Protein AF-A0A527FUB9-F1 (afdb_monomer)

Radius of gyration: 11.95 Å; Cα contacts (8 Å, |Δi|>4): 107; chains: 1; bounding box: 27×27×28 Å

Sol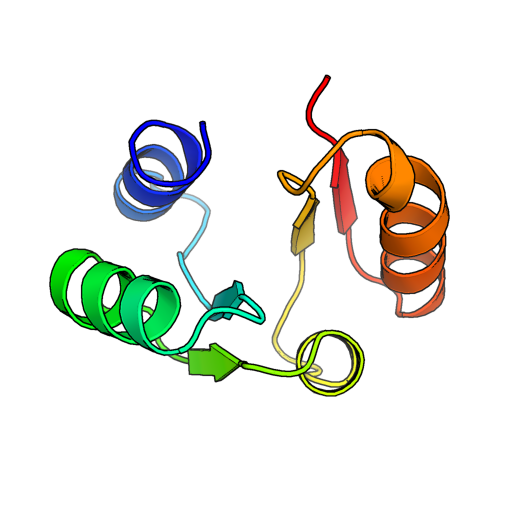vent-accessible surface area (backbone atoms only — not comparable to full-atom values): 5111 Å² total; per-residue (Å²): 108,43,90,77,46,53,55,55,48,30,66,70,39,94,86,50,73,50,50,66,50,76,37,80,50,64,72,56,40,52,56,49,41,75,71,67,62,37,82,41,76,32,68,45,69,68,67,52,54,67,38,87,86,58,60,64,47,76,47,66,72,62,75,91,48,43,66,65,51,49,54,51,37,47,76,58,70,27,47,74,48,72,64,134

Foldseek 3Di:
DCLPPVLVCQLPDPPHHQAEDEDLDVVVQVVSCVVRVHVYYYNDLVVVLLDPPAAADEAPDPPVCQVVSCVSSVVSVHHYDYDD

Sequence (84 aa):
IAQFAHLESCVKAGNADLYAICDAAPDLLARMGATYEPQKMYSDYEAMLADPELEAVIVATSDAYHVPMSIRALNAGKHVLCEK

Nearest PDB structures (foldseek):
  4mkx-assembly1_A  TM=9.423E-01  e=7.137E-06  Lacticaseibacillus casei BL23
  3ezy-assembly1_B  TM=9.627E-01  e=2.615E-05  Thermotoga maritima
  4had-assembly1_D  TM=9.378E-01  e=3.436E-05  Rhizobium etli CFN 42
  4had-assembly1_C  TM=9.388E-01  e=3.679E-05  Rhizobium etli CFN 42
  3ezy-assembly1_C  TM=8.895E-01  e=4.218E-05  Thermotoga maritima

Structure (mmCIF, N/CA/C/O backbone):
data_AF-A0A527FUB9-F1
#
_entry.id   AF-A0A527FUB9-F1
#
loop_
_atom_site.group_PDB
_atom_site.id
_atom_site.type_symbol
_atom_site.label_atom_id
_atom_site.label_alt_id
_atom_site.label_comp_id
_atom_site.label_asym_id
_atom_site.label_entity_id
_atom_site.label_seq_id
_atom_site.pdbx_PDB_ins_code
_atom_site.Cartn_x
_atom_site.Cartn_y
_atom_site.Cartn_z
_atom_site.occupancy
_atom_site.B_iso_or_equiv
_atom_site.auth_seq_id
_atom_site.auth_comp_id
_atom_site.auth_asym_id
_atom_site.auth_atom_id
_atom_site.pdbx_PDB_model_num
ATOM 1 N N . ILE A 1 1 ? 1.624 12.410 -6.819 1.00 79.38 1 ILE A N 1
ATOM 2 C CA . ILE A 1 1 ? 0.333 12.741 -6.170 1.00 79.38 1 ILE A CA 1
ATOM 3 C C . ILE A 1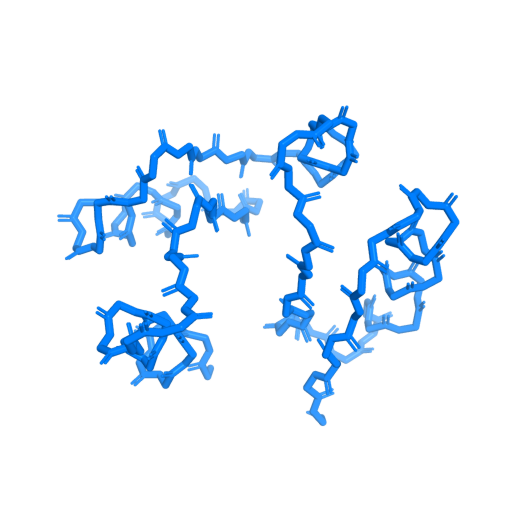 1 ? 0.281 12.249 -4.722 1.00 79.38 1 ILE A C 1
ATOM 5 O O . ILE A 1 1 ? -0.002 13.046 -3.838 1.00 79.38 1 ILE A O 1
ATOM 9 N N . ALA A 1 2 ? 0.662 10.993 -4.449 1.00 82.44 2 ALA A N 1
ATOM 10 C CA . ALA A 1 2 ? 0.636 10.409 -3.102 1.00 82.44 2 ALA A CA 1
ATOM 11 C C . ALA A 1 2 ? 1.275 11.281 -2.009 1.00 82.44 2 ALA A C 1
ATOM 13 O O . ALA A 1 2 ? 0.623 11.576 -1.013 1.00 82.44 2 ALA A O 1
ATOM 14 N N . GLN A 1 3 ? 2.502 11.753 -2.248 1.00 84.94 3 GLN A N 1
ATOM 15 C CA . GLN A 1 3 ? 3.331 12.467 -1.268 1.00 84.94 3 GLN A CA 1
ATOM 16 C C . GLN A 1 3 ? 2.733 13.765 -0.718 1.00 84.94 3 GLN A C 1
ATOM 18 O O . GLN A 1 3 ? 3.189 14.213 0.318 1.00 84.94 3 GLN A O 1
ATOM 23 N N . PHE A 1 4 ? 1.790 14.399 -1.417 1.00 83.19 4 PHE A N 1
ATOM 24 C CA . PHE A 1 4 ? 1.239 15.702 -1.018 1.00 83.19 4 PHE A CA 1
ATOM 25 C C . PHE A 1 4 ? -0.291 15.735 -0.998 1.00 83.19 4 PHE A C 1
ATOM 27 O O . PHE A 1 4 ? -0.869 16.715 -0.555 1.00 83.19 4 PHE A O 1
ATOM 34 N N . ALA A 1 5 ? -0.960 14.702 -1.517 1.00 90.31 5 ALA A N 1
ATOM 35 C CA . ALA A 1 5 ? -2.417 14.622 -1.520 1.00 90.31 5 ALA A CA 1
ATOM 36 C C . ALA A 1 5 ? -2.888 13.453 -0.655 1.00 90.31 5 ALA A C 1
ATOM 38 O O . ALA A 1 5 ? -3.513 13.673 0.379 1.00 90.31 5 ALA A O 1
ATOM 39 N N . HIS A 1 6 ? -2.568 12.212 -1.033 1.00 94.44 6 HIS A N 1
ATOM 40 C CA . HIS A 1 6 ? -3.132 11.040 -0.356 1.00 94.44 6 HIS A CA 1
ATOM 41 C C . HIS A 1 6 ? -2.575 10.828 1.049 1.00 94.44 6 HIS A C 1
ATOM 43 O O . HIS A 1 6 ? -3.367 10.627 1.960 1.00 94.44 6 HIS A O 1
ATOM 49 N N . LEU A 1 7 ? -1.254 10.924 1.250 1.00 94.38 7 LEU A N 1
ATOM 50 C CA . LEU A 1 7 ? -0.660 10.725 2.580 1.00 94.38 7 LEU A CA 1
ATOM 51 C C . LEU A 1 7 ? -1.188 11.759 3.582 1.00 94.38 7 LEU A C 1
ATOM 53 O O . LEU A 1 7 ? -1.657 11.401 4.658 1.00 94.38 7 LEU A O 1
ATOM 57 N N . GLU A 1 8 ? -1.198 13.033 3.188 1.00 94.25 8 GLU A N 1
ATOM 58 C CA . GLU A 1 8 ? -1.744 14.114 4.010 1.00 94.25 8 GLU A CA 1
ATOM 59 C C . GLU A 1 8 ? -3.245 13.942 4.277 1.00 94.25 8 GLU A C 1
ATOM 61 O O . GLU A 1 8 ? -3.700 14.184 5.394 1.00 94.25 8 GLU A O 1
ATOM 66 N N . SER A 1 9 ? -4.018 13.499 3.280 1.00 93.44 9 SER A N 1
ATOM 67 C CA . SER A 1 9 ? -5.456 13.264 3.456 1.00 93.44 9 SER A CA 1
ATOM 68 C C . SER A 1 9 ? -5.734 12.103 4.406 1.00 93.44 9 SER A C 1
ATOM 70 O O . SER A 1 9 ? -6.631 12.224 5.233 1.00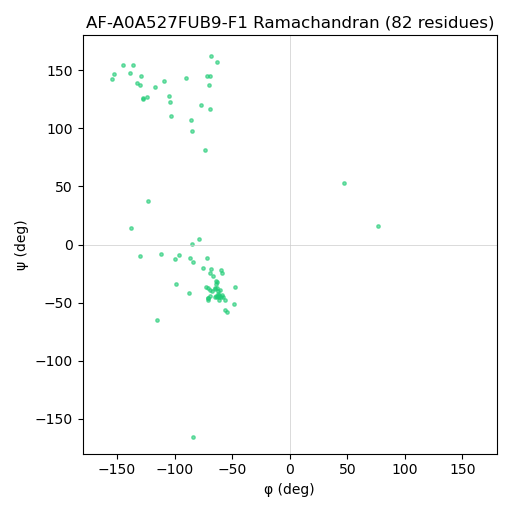 93.44 9 SER A O 1
ATOM 72 N N . CYS A 1 10 ? -4.957 11.016 4.333 1.00 94.38 10 CYS A N 1
ATOM 73 C CA . CYS A 1 10 ? -5.078 9.893 5.262 1.00 94.38 10 CYS A CA 1
ATOM 74 C C . CYS A 1 10 ? -4.753 10.320 6.694 1.00 94.38 10 CYS A C 1
ATOM 76 O O . CYS A 1 10 ? -5.520 10.018 7.595 1.00 94.38 10 CYS A O 1
ATOM 78 N N . VAL A 1 11 ? -3.676 11.085 6.907 1.00 94.06 11 VAL A N 1
ATOM 79 C CA . VAL A 1 11 ? -3.306 11.571 8.251 1.00 94.06 11 VAL A CA 1
ATOM 80 C C . VAL A 1 11 ? -4.368 12.499 8.849 1.00 94.06 11 VAL A C 1
ATOM 82 O O . VAL A 1 11 ? -4.556 12.532 10.061 1.00 94.06 11 VAL A O 1
ATOM 85 N N . LYS A 1 12 ? -5.075 13.269 8.016 1.00 94.62 12 LYS A N 1
ATOM 86 C CA . LYS A 1 12 ? -6.142 14.176 8.467 1.00 94.62 12 LYS A CA 1
ATOM 87 C C . LYS A 1 12 ? -7.513 13.508 8.586 1.00 94.62 12 LYS A C 1
ATOM 89 O O . LYS A 1 12 ? -8.439 14.142 9.096 1.00 94.62 12 LYS A O 1
ATOM 94 N N . ALA A 1 13 ? -7.680 12.293 8.073 1.00 94.19 13 ALA A N 1
ATOM 95 C CA . ALA A 1 13 ? -8.958 11.603 8.097 1.00 94.19 13 ALA A CA 1
ATOM 96 C C . ALA A 1 13 ? -9.312 11.193 9.533 1.00 94.19 13 ALA A C 1
ATOM 98 O O . ALA A 1 13 ? -8.480 10.689 10.273 1.00 94.19 13 ALA A O 1
ATOM 99 N N . GLY A 1 14 ? -10.571 11.382 9.933 1.00 95.69 14 GLY A N 1
ATOM 100 C CA . GLY A 1 14 ? -11.066 10.906 11.235 1.00 95.69 14 GLY A CA 1
ATOM 101 C C . GLY A 1 14 ? -11.534 9.447 11.220 1.00 95.69 14 GLY A C 1
ATOM 102 O O . GLY A 1 14 ? -12.055 8.959 12.217 1.00 95.69 14 GLY A O 1
ATOM 103 N N . ASN A 1 15 ? -11.441 8.785 10.067 1.00 95.25 15 ASN A N 1
ATOM 104 C CA . ASN A 1 15 ? -12.010 7.465 9.797 1.00 95.25 15 ASN A CA 1
ATOM 105 C C . ASN A 1 15 ? -11.055 6.549 9.014 1.00 95.25 15 ASN A C 1
ATOM 107 O O . ASN A 1 15 ? -11.504 5.559 8.442 1.00 95.25 15 ASN A O 1
ATOM 111 N N . ALA A 1 16 ? -9.779 6.916 8.931 1.00 94.56 16 ALA A N 1
ATOM 112 C CA . ALA A 1 16 ? -8.727 6.113 8.333 1.00 94.56 16 ALA A CA 1
ATOM 113 C C . ALA A 1 16 ? -7.400 6.482 8.992 1.00 94.56 16 ALA A C 1
ATOM 115 O O . ALA A 1 16 ? -7.181 7.648 9.310 1.00 94.56 16 ALA A O 1
ATOM 116 N N . ASP A 1 17 ? -6.516 5.503 9.125 1.00 95.00 17 ASP A N 1
ATOM 117 C CA . ASP A 1 17 ? -5.161 5.714 9.612 1.00 95.00 17 ASP A CA 1
ATOM 118 C C . ASP A 1 17 ? -4.170 5.541 8.464 1.00 95.00 17 ASP A C 1
ATOM 120 O O . ASP A 1 17 ? -4.296 4.630 7.637 1.00 95.00 17 ASP A O 1
ATOM 124 N N . LEU A 1 18 ? -3.132 6.383 8.424 1.00 96.94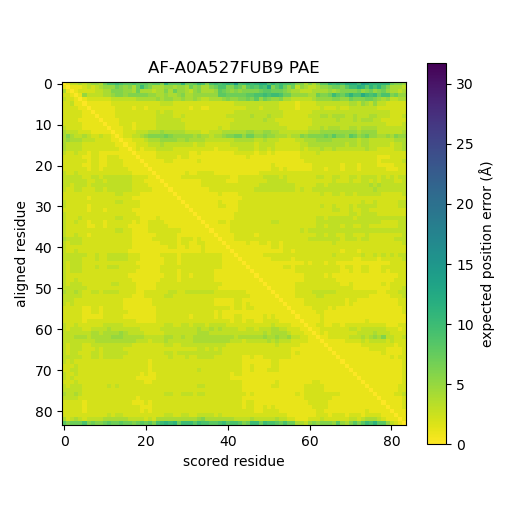 18 LEU A N 1
ATOM 125 C CA . LEU A 1 18 ? -1.979 6.111 7.572 1.00 96.94 18 LEU A CA 1
ATOM 126 C C . LEU A 1 18 ? -1.148 4.982 8.196 1.00 96.94 18 LEU A C 1
ATOM 128 O O . LEU A 1 18 ? -0.149 5.202 8.877 1.00 96.94 18 LEU A O 1
ATOM 132 N N . TYR A 1 19 ? -1.595 3.754 7.966 1.00 98.19 19 TYR A N 1
ATOM 133 C CA . TYR A 1 19 ? -0.994 2.570 8.560 1.00 98.19 19 TYR A CA 1
ATOM 134 C C . TYR A 1 19 ? 0.383 2.249 7.967 1.00 98.19 19 TYR A C 1
ATOM 136 O O . TYR A 1 19 ? 1.350 2.035 8.698 1.00 98.19 19 TYR A O 1
ATOM 144 N N . ALA A 1 20 ? 0.488 2.251 6.636 1.00 98.31 20 ALA A N 1
ATOM 145 C CA . ALA A 1 20 ? 1.701 1.861 5.932 1.00 98.31 20 ALA A CA 1
ATOM 146 C C . ALA A 1 20 ? 2.015 2.761 4.734 1.00 98.31 20 ALA A C 1
ATOM 148 O O . ALA A 1 20 ? 1.118 3.228 4.031 1.00 98.31 20 ALA A O 1
ATOM 149 N N . ILE A 1 21 ? 3.311 2.937 4.464 1.00 98.31 21 ILE A N 1
ATOM 150 C CA . ILE A 1 21 ? 3.828 3.461 3.192 1.00 98.31 21 ILE A CA 1
ATOM 151 C C . ILE A 1 21 ? 4.676 2.372 2.533 1.00 98.31 21 ILE A C 1
ATOM 153 O O . ILE A 1 21 ? 5.502 1.742 3.194 1.00 98.31 21 ILE A O 1
ATOM 157 N N . CYS A 1 22 ? 4.493 2.168 1.228 1.00 98.25 22 CYS A N 1
ATOM 158 C CA . CYS A 1 22 ? 5.295 1.239 0.439 1.00 98.25 22 CYS A CA 1
ATOM 159 C C . CYS A 1 22 ? 5.874 1.925 -0.794 1.00 98.25 22 CYS A C 1
ATOM 161 O O . CYS A 1 22 ? 5.125 2.486 -1.591 1.00 98.25 22 CYS A O 1
ATOM 163 N N . ASP A 1 23 ? 7.192 1.847 -0.967 1.00 97.56 23 ASP A N 1
ATOM 164 C CA . ASP A 1 23 ? 7.877 2.367 -2.152 1.00 97.56 23 ASP A CA 1
ATOM 165 C C . ASP A 1 23 ? 9.193 1.614 -2.394 1.00 97.56 23 ASP A C 1
ATOM 167 O O . ASP A 1 23 ? 9.911 1.274 -1.454 1.00 97.56 23 ASP A O 1
ATOM 171 N N . ALA A 1 24 ? 9.522 1.362 -3.662 1.00 96.00 24 ALA A N 1
ATOM 172 C CA . ALA A 1 24 ? 10.770 0.708 -4.049 1.00 96.00 24 ALA A CA 1
ATOM 173 C C . ALA A 1 24 ? 11.989 1.646 -3.937 1.00 96.00 24 ALA A C 1
ATOM 175 O O . ALA A 1 24 ? 13.123 1.171 -3.880 1.00 96.00 24 ALA A O 1
ATOM 176 N N . ALA A 1 25 ? 11.779 2.968 -3.923 1.00 96.88 25 ALA A N 1
ATOM 177 C CA . ALA A 1 25 ? 12.832 3.962 -3.761 1.00 96.88 25 ALA A CA 1
ATOM 178 C C . ALA A 1 25 ? 13.117 4.211 -2.263 1.00 96.88 25 ALA A C 1
ATOM 180 O O . ALA A 1 25 ? 12.332 4.895 -1.597 1.00 96.88 25 ALA A O 1
ATOM 181 N N . PRO A 1 26 ? 14.251 3.726 -1.716 1.00 96.00 26 PRO A N 1
ATOM 182 C CA . PRO A 1 26 ? 14.523 3.780 -0.278 1.00 96.00 26 PRO A CA 1
ATOM 183 C C . PRO A 1 26 ? 14.619 5.214 0.255 1.00 96.00 26 PRO A C 1
ATOM 185 O O . PRO A 1 26 ? 14.106 5.503 1.334 1.00 96.00 26 PRO A O 1
ATOM 188 N N . ASP A 1 27 ? 15.204 6.132 -0.519 1.00 97.62 27 ASP A N 1
ATOM 189 C CA . ASP A 1 27 ? 15.329 7.540 -0.125 1.00 97.62 27 ASP A CA 1
ATOM 190 C C . ASP A 1 27 ? 13.959 8.219 -0.010 1.00 97.62 27 ASP A C 1
ATOM 192 O O . ASP A 1 27 ? 13.715 9.017 0.898 1.00 97.62 27 ASP A O 1
ATOM 196 N N . LEU A 1 28 ? 13.040 7.886 -0.922 1.00 95.94 28 LEU A N 1
ATOM 197 C CA . LEU A 1 28 ? 11.686 8.420 -0.890 1.00 95.94 28 LEU A CA 1
ATOM 198 C C . LEU A 1 28 ? 10.897 7.833 0.280 1.00 95.94 28 LEU A C 1
ATOM 200 O O . LEU A 1 28 ? 10.252 8.590 1.009 1.00 95.94 28 LEU A O 1
ATOM 204 N N . LEU A 1 29 ? 10.977 6.515 0.476 1.00 97.56 29 LEU A N 1
ATOM 205 C CA . LEU A 1 29 ? 10.331 5.823 1.586 1.00 97.56 29 LEU A CA 1
ATOM 206 C C . LEU A 1 29 ? 10.779 6.410 2.929 1.00 97.56 29 LEU A C 1
ATOM 208 O O . LEU A 1 29 ? 9.935 6.787 3.738 1.00 97.56 29 LEU A O 1
ATOM 212 N N . ALA A 1 30 ? 12.088 6.590 3.127 1.00 97.62 30 ALA A N 1
ATOM 213 C CA . ALA A 1 30 ? 12.642 7.195 4.335 1.00 97.62 30 ALA A CA 1
ATOM 214 C C . ALA A 1 30 ? 12.151 8.637 4.538 1.00 97.62 30 ALA A C 1
ATOM 216 O O . ALA A 1 30 ? 11.728 9.003 5.635 1.00 97.62 30 ALA A O 1
ATOM 217 N N . ARG A 1 31 ? 12.150 9.457 3.476 1.00 97.75 31 ARG A N 1
ATOM 218 C CA . ARG A 1 31 ? 11.681 10.849 3.548 1.00 97.75 31 ARG A CA 1
ATOM 219 C C . ARG A 1 31 ? 10.201 10.938 3.923 1.00 97.75 31 ARG A C 1
ATOM 221 O O . ARG A 1 31 ? 9.833 11.776 4.743 1.00 97.75 31 ARG A O 1
ATOM 228 N N . MET A 1 32 ? 9.348 10.111 3.319 1.00 97.31 32 MET A N 1
ATOM 229 C CA . MET A 1 32 ? 7.910 10.110 3.613 1.00 97.31 32 MET A CA 1
ATOM 230 C C . MET A 1 32 ? 7.613 9.501 4.980 1.00 97.31 32 MET A C 1
ATOM 232 O O . MET A 1 32 ? 6.776 10.041 5.696 1.00 97.31 32 MET A O 1
ATOM 236 N N . GLY A 1 33 ? 8.356 8.469 5.382 1.00 97.12 33 GLY A N 1
ATOM 237 C CA . GLY A 1 33 ? 8.296 7.898 6.724 1.00 97.12 33 GLY A CA 1
ATOM 238 C C . GLY A 1 33 ? 8.609 8.917 7.815 1.00 97.12 33 GLY A C 1
ATOM 239 O O . GLY A 1 33 ? 7.859 9.031 8.774 1.00 97.12 33 GLY A O 1
ATOM 240 N N . ALA A 1 34 ? 9.656 9.724 7.632 1.00 97.44 34 ALA A N 1
ATOM 241 C CA . ALA A 1 34 ? 10.001 10.793 8.570 1.00 97.44 34 ALA A CA 1
ATOM 242 C C . ALA A 1 34 ? 8.995 11.959 8.577 1.00 97.44 34 ALA A C 1
ATOM 244 O O . ALA A 1 34 ? 8.931 12.702 9.547 1.00 97.44 34 ALA A O 1
ATOM 245 N N . THR A 1 35 ? 8.249 12.159 7.486 1.00 96.69 35 THR A N 1
ATOM 246 C CA . THR A 1 35 ? 7.304 13.283 7.359 1.00 96.69 35 THR A CA 1
ATOM 247 C C . THR A 1 35 ? 5.926 12.942 7.919 1.00 96.69 35 THR A C 1
ATOM 249 O O . THR A 1 35 ? 5.290 13.785 8.541 1.00 96.69 35 THR A O 1
ATOM 252 N N . TYR A 1 36 ? 5.450 11.727 7.647 1.00 96.44 36 TYR A N 1
ATOM 253 C CA . TYR A 1 36 ? 4.079 11.306 7.931 1.00 96.44 36 TYR A CA 1
ATOM 254 C C . TYR A 1 36 ? 3.975 10.245 9.029 1.00 96.44 36 TYR A C 1
ATOM 256 O O . TYR A 1 36 ? 2.861 9.925 9.425 1.00 96.44 36 TYR A O 1
ATOM 264 N N . GLU A 1 37 ? 5.108 9.707 9.490 1.00 96.31 37 GLU A N 1
ATOM 265 C CA . GLU A 1 37 ? 5.211 8.772 10.618 1.00 96.31 37 GLU A CA 1
ATOM 266 C C . GLU A 1 37 ? 4.185 7.619 10.561 1.00 96.31 37 GLU A C 1
ATOM 268 O O . GLU A 1 37 ? 3.444 7.399 11.5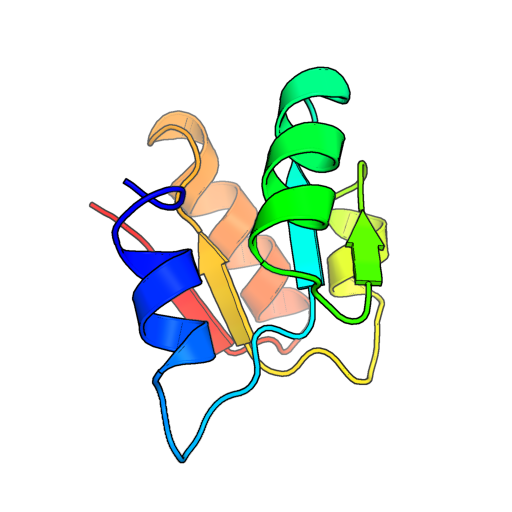21 1.00 96.31 37 GLU A O 1
ATOM 273 N N . PRO A 1 38 ? 4.105 6.866 9.439 1.00 97.38 38 PRO A N 1
ATOM 274 C CA . PRO A 1 38 ? 3.226 5.705 9.369 1.00 97.38 38 PRO A CA 1
ATOM 275 C C . PRO A 1 38 ? 3.668 4.648 10.385 1.00 97.38 38 PRO A C 1
ATOM 277 O O . PRO A 1 38 ? 4.844 4.562 10.748 1.00 97.38 38 PRO A O 1
ATOM 280 N N . GLN A 1 39 ? 2.750 3.771 10.782 1.00 97.06 39 GLN A N 1
ATOM 281 C CA . GLN A 1 39 ? 3.077 2.683 11.710 1.00 97.06 39 GLN A CA 1
ATOM 282 C C . GLN A 1 39 ? 4.084 1.693 11.109 1.00 97.06 39 GLN A C 1
ATOM 284 O O . GLN A 1 39 ? 4.917 1.137 11.827 1.00 97.06 39 GLN A O 1
ATOM 289 N N . LYS A 1 40 ? 4.014 1.467 9.790 1.00 98.25 40 LYS A N 1
ATOM 290 C CA . LYS A 1 40 ? 4.890 0.542 9.065 1.00 98.25 40 LYS A CA 1
ATOM 291 C C . LYS A 1 40 ? 5.398 1.139 7.750 1.00 98.25 40 LYS A C 1
ATOM 293 O O . LYS A 1 40 ? 4.775 1.998 7.126 1.00 98.25 40 LYS A O 1
ATOM 298 N N . MET A 1 41 ? 6.550 0.648 7.307 1.00 98.44 41 MET A N 1
ATOM 299 C CA . MET A 1 41 ? 7.145 0.982 6.014 1.00 98.44 41 MET A CA 1
ATOM 300 C C . MET A 1 41 ? 7.585 -0.293 5.307 1.00 98.44 41 MET A C 1
ATOM 302 O O . MET A 1 41 ? 8.173 -1.173 5.934 1.00 98.44 41 MET A O 1
ATOM 306 N N . TYR A 1 42 ? 7.343 -0.362 4.001 1.00 98.44 42 TYR A N 1
ATOM 307 C CA . TYR A 1 42 ? 7.680 -1.519 3.179 1.00 98.44 42 TYR A CA 1
ATOM 308 C C . TYR A 1 42 ? 8.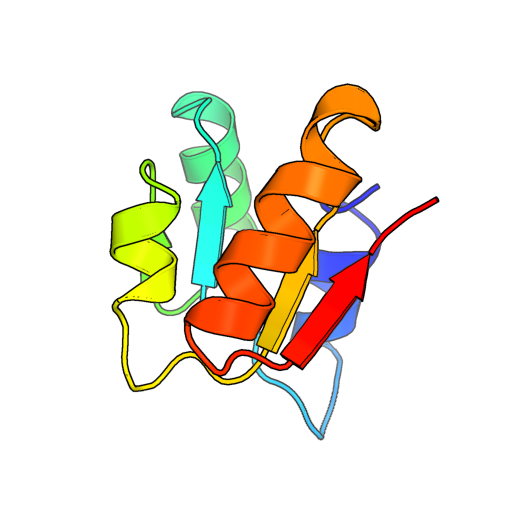448 -1.094 1.932 1.00 98.44 42 TYR A C 1
ATOM 310 O O . TYR A 1 42 ? 8.090 -0.133 1.258 1.00 98.44 42 TYR A O 1
ATOM 318 N N . SER A 1 43 ? 9.493 -1.842 1.596 1.00 97.69 43 SER A N 1
ATOM 319 C CA . SER A 1 43 ? 10.158 -1.753 0.291 1.00 97.69 43 SER A CA 1
ATOM 320 C C . SER A 1 43 ? 9.657 -2.806 -0.700 1.00 97.69 43 SER A C 1
ATOM 322 O O . SER A 1 43 ? 9.993 -2.747 -1.881 1.00 97.69 43 SER A O 1
ATOM 324 N N . ASP A 1 44 ? 8.851 -3.762 -0.227 1.00 97.56 44 ASP A N 1
ATOM 325 C CA . ASP A 1 44 ? 8.282 -4.848 -1.015 1.00 97.56 44 ASP A CA 1
ATOM 326 C C . ASP A 1 44 ? 6.755 -4.857 -0.898 1.00 97.56 44 ASP A C 1
ATOM 328 O O . ASP A 1 44 ? 6.186 -4.865 0.198 1.00 9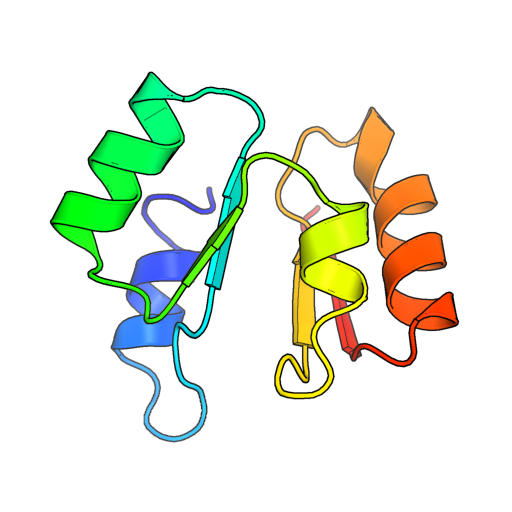7.56 44 ASP A O 1
ATOM 332 N N . TYR A 1 45 ? 6.093 -4.849 -2.052 1.00 98.19 45 TYR A N 1
ATOM 333 C CA . TYR A 1 45 ? 4.643 -4.737 -2.132 1.00 98.19 45 TYR A CA 1
ATOM 334 C C . TYR A 1 45 ? 3.928 -6.005 -1.657 1.00 98.19 45 TYR A C 1
ATOM 336 O O . TYR A 1 45 ? 2.902 -5.910 -0.990 1.00 98.19 45 TYR A O 1
ATOM 344 N N . GLU A 1 46 ? 4.470 -7.187 -1.952 1.00 97.94 46 GLU A N 1
ATOM 345 C CA . GLU A 1 46 ? 3.853 -8.455 -1.547 1.00 97.94 46 GLU A CA 1
ATOM 346 C C . GLU A 1 46 ? 3.937 -8.638 -0.028 1.00 97.94 46 GLU A C 1
ATOM 348 O O . GLU A 1 46 ? 2.965 -9.049 0.604 1.00 97.94 46 GLU A O 1
ATOM 3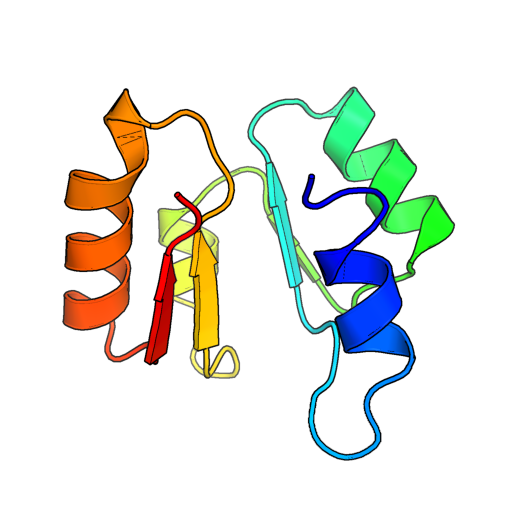53 N N . ALA A 1 47 ? 5.064 -8.254 0.578 1.00 98.38 47 ALA A N 1
ATOM 354 C CA . ALA A 1 47 ? 5.230 -8.228 2.025 1.00 98.38 47 ALA A CA 1
ATOM 355 C C . ALA A 1 47 ? 4.226 -7.283 2.703 1.00 98.38 47 ALA A C 1
ATOM 357 O O . ALA A 1 47 ? 3.682 -7.628 3.750 1.00 98.38 47 ALA A O 1
ATOM 358 N N . MET A 1 48 ? 3.943 -6.123 2.097 1.00 98.62 48 MET A N 1
ATOM 359 C CA . MET A 1 48 ? 2.898 -5.218 2.584 1.00 98.62 48 MET A CA 1
ATOM 360 C C . MET A 1 48 ? 1.504 -5.855 2.472 1.00 98.62 48 MET A C 1
ATOM 362 O O . MET A 1 48 ? 0.722 -5.793 3.416 1.00 98.62 48 MET A O 1
ATOM 366 N N . LEU A 1 49 ? 1.178 -6.482 1.336 1.00 98.62 49 LEU A N 1
ATOM 367 C CA . LEU A 1 49 ? -0.130 -7.113 1.129 1.00 98.62 49 LEU A CA 1
ATOM 368 C C . LEU A 1 49 ? -0.372 -8.322 2.043 1.00 98.62 49 LEU A C 1
ATOM 370 O O . LEU A 1 49 ? -1.523 -8.611 2.371 1.00 98.62 49 LEU A O 1
ATOM 374 N N . ALA A 1 50 ? 0.691 -9.004 2.467 1.00 98.50 50 ALA A N 1
ATOM 375 C CA . ALA A 1 50 ? 0.621 -10.112 3.413 1.00 98.50 50 ALA A CA 1
ATOM 376 C C . ALA A 1 50 ? 0.296 -9.676 4.854 1.00 98.50 50 ALA A C 1
ATOM 378 O O . ALA A 1 50 ? -0.005 -10.534 5.684 1.00 98.50 50 ALA A O 1
ATOM 379 N N . ASP A 1 51 ? 0.341 -8.376 5.167 1.00 98.50 51 ASP A N 1
ATOM 380 C CA . ASP A 1 51 ? -0.000 -7.875 6.496 1.00 98.50 51 ASP A CA 1
ATOM 381 C C . ASP A 1 51 ? -1.511 -8.021 6.761 1.00 98.50 51 ASP A C 1
ATOM 383 O O . ASP A 1 51 ? -2.315 -7.403 6.053 1.00 98.50 51 ASP A O 1
ATOM 387 N N . PRO A 1 52 ? -1.940 -8.825 7.752 1.00 97.81 52 PRO A N 1
ATOM 388 C CA . PRO A 1 52 ? -3.357 -9.018 8.042 1.00 97.81 52 PRO A CA 1
ATOM 389 C C . PRO A 1 52 ? -4.043 -7.770 8.615 1.00 97.81 52 PRO A C 1
ATOM 391 O O . PRO A 1 52 ? -5.262 -7.682 8.522 1.00 97.81 52 PRO A O 1
ATOM 394 N N . GLU A 1 53 ? -3.296 -6.818 9.180 1.00 98.12 53 GLU A N 1
ATOM 395 C CA . GLU A 1 53 ? -3.838 -5.580 9.758 1.00 98.12 53 GLU A CA 1
ATOM 396 C C . GLU A 1 53 ? -4.061 -4.484 8.702 1.00 98.12 53 GLU A C 1
ATOM 398 O O . GLU A 1 53 ? -4.768 -3.513 8.956 1.00 98.12 53 GLU A O 1
ATOM 403 N N . LEU A 1 54 ? -3.493 -4.628 7.499 1.00 98.38 54 LEU A N 1
ATOM 404 C CA . LEU A 1 54 ? -3.731 -3.701 6.394 1.00 98.38 54 LEU A CA 1
ATOM 405 C C . LEU A 1 54 ? -5.099 -3.973 5.751 1.00 98.38 54 LEU A C 1
ATOM 407 O O . LEU A 1 54 ? -5.316 -5.053 5.207 1.00 98.38 54 LEU A O 1
ATOM 411 N N . GLU A 1 55 ? -6.004 -2.996 5.739 1.00 98.44 55 GLU A N 1
ATOM 412 C CA . GLU A 1 55 ? -7.383 -3.186 5.245 1.00 98.44 55 GLU A CA 1
ATOM 413 C C . GLU A 1 55 ? -7.596 -2.691 3.802 1.00 98.44 55 GLU A C 1
ATOM 415 O O . GLU A 1 55 ? -8.365 -3.270 3.028 1.00 98.44 55 GLU A O 1
ATOM 420 N N . ALA A 1 56 ? -6.905 -1.617 3.415 1.00 98.25 56 ALA A N 1
ATOM 421 C CA . ALA A 1 56 ? -7.073 -0.950 2.129 1.00 98.25 56 ALA A CA 1
ATOM 422 C C . ALA A 1 56 ? -5.744 -0.409 1.589 1.00 98.25 56 ALA A C 1
ATOM 424 O O . ALA A 1 56 ? -4.837 -0.083 2.352 1.00 98.25 56 ALA A O 1
ATOM 425 N N . VAL A 1 57 ? -5.642 -0.270 0.266 1.00 98.25 57 VAL A N 1
ATOM 426 C CA . VAL A 1 57 ? -4.489 0.333 -0.411 1.00 98.25 57 VAL A CA 1
ATOM 427 C C . VAL A 1 57 ? -4.914 1.418 -1.393 1.00 98.25 57 VAL A C 1
ATOM 429 O O . VAL A 1 57 ? -5.926 1.300 -2.088 1.00 98.25 57 VAL A O 1
ATOM 432 N N . ILE A 1 58 ? -4.084 2.456 -1.489 1.00 98.06 58 ILE A N 1
ATOM 433 C CA . ILE A 1 58 ? -4.135 3.451 -2.559 1.00 98.06 58 ILE A CA 1
ATOM 434 C C . ILE A 1 58 ? -3.001 3.130 -3.536 1.00 98.06 58 ILE A C 1
ATOM 436 O O . ILE A 1 58 ? -1.826 3.291 -3.207 1.00 98.06 58 ILE A O 1
ATOM 440 N N . VAL A 1 59 ? -3.341 2.664 -4.736 1.00 97.69 59 VAL A N 1
ATOM 441 C CA . VAL A 1 59 ? -2.371 2.417 -5.808 1.00 97.69 59 VAL A CA 1
ATOM 442 C C . VAL A 1 59 ? -2.150 3.729 -6.553 1.00 97.69 59 VAL A C 1
ATOM 444 O O . VAL A 1 59 ? -2.955 4.108 -7.394 1.00 97.69 59 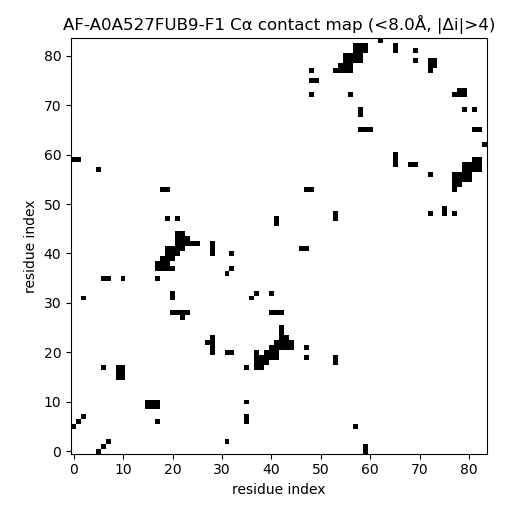VAL A O 1
ATOM 447 N N . ALA A 1 60 ? -1.071 4.426 -6.197 1.00 96.06 60 ALA A N 1
ATOM 448 C CA . ALA A 1 60 ? -0.658 5.706 -6.781 1.00 96.06 60 ALA A CA 1
ATOM 449 C C . ALA A 1 60 ? 0.772 5.644 -7.350 1.00 96.06 60 ALA A C 1
ATOM 451 O O . ALA A 1 60 ? 1.566 6.579 -7.193 1.00 96.06 60 ALA A O 1
ATOM 452 N N . THR A 1 61 ? 1.110 4.496 -7.943 1.00 93.69 61 THR A N 1
ATOM 453 C CA . THR A 1 61 ? 2.364 4.250 -8.667 1.00 93.69 61 THR A CA 1
ATOM 454 C C . THR A 1 61 ? 2.243 4.748 -10.116 1.00 93.69 61 THR A C 1
ATOM 456 O O . THR A 1 61 ? 1.379 5.558 -10.419 1.00 93.69 61 THR A O 1
ATOM 459 N N . SER A 1 62 ? 3.153 4.371 -11.019 1.00 93.56 62 SER A N 1
ATOM 460 C CA . SER A 1 62 ? 2.984 4.697 -12.444 1.00 93.56 62 SER A CA 1
ATOM 461 C C . SER A 1 62 ? 1.867 3.848 -13.062 1.00 93.56 62 SER A C 1
ATOM 463 O O . SER A 1 62 ? 1.765 2.663 -12.746 1.00 93.56 62 SER A O 1
ATOM 465 N N . ASP A 1 63 ? 1.110 4.423 -14.001 1.00 93.94 63 ASP A N 1
ATOM 466 C CA . ASP A 1 63 ? -0.072 3.841 -14.657 1.00 93.94 63 ASP A CA 1
ATOM 467 C C . ASP A 1 63 ? 0.133 2.401 -15.148 1.00 93.94 63 ASP A C 1
ATOM 469 O O . ASP A 1 63 ? -0.759 1.557 -15.044 1.00 93.94 63 ASP A O 1
ATOM 473 N N . ALA A 1 64 ? 1.336 2.083 -15.639 1.00 95.94 64 ALA A N 1
ATOM 474 C CA . ALA A 1 64 ? 1.692 0.744 -16.109 1.00 95.94 64 ALA A CA 1
ATOM 475 C C . ALA A 1 64 ? 1.545 -0.344 -15.024 1.00 95.94 64 ALA A C 1
ATOM 477 O O . ALA A 1 64 ? 1.365 -1.521 -15.344 1.00 95.94 64 ALA A O 1
ATOM 478 N N . TYR A 1 65 ? 1.612 0.038 -13.748 1.00 96.19 65 TYR A N 1
ATOM 479 C CA . TYR A 1 65 ? 1.514 -0.863 -12.604 1.00 96.19 65 TYR A CA 1
ATOM 480 C C . TYR A 1 65 ? 0.134 -0.884 -11.951 1.00 96.19 65 TYR A C 1
ATOM 482 O O . TYR A 1 65 ? -0.131 -1.793 -11.167 1.00 96.19 65 TYR A O 1
ATOM 490 N N . HIS A 1 66 ? -0.757 0.051 -12.287 1.00 97.44 66 HIS A N 1
ATOM 491 C CA . HIS A 1 66 ? -2.074 0.166 -11.662 1.00 97.44 66 HIS A CA 1
ATOM 492 C C . HIS A 1 66 ? -2.862 -1.143 -11.746 1.00 97.44 66 HIS A C 1
ATOM 494 O O . HIS A 1 66 ? -3.169 -1.751 -10.724 1.00 97.44 66 HIS A O 1
ATOM 500 N N . VAL A 1 67 ? -3.097 -1.644 -12.962 1.00 97.81 67 VAL A N 1
ATOM 501 C CA . VAL A 1 67 ? -3.856 -2.884 -13.187 1.00 97.81 67 VAL A CA 1
ATOM 502 C C . VAL A 1 67 ? -3.257 -4.087 -12.443 1.00 97.81 67 VAL A C 1
ATOM 504 O O . VAL A 1 67 ? -3.982 -4.706 -11.658 1.00 97.81 67 VAL A O 1
ATOM 507 N N . PRO A 1 68 ? -1.971 -4.454 -12.634 1.00 97.81 68 PRO A N 1
ATOM 508 C CA . PRO A 1 68 ? -1.427 -5.622 -11.952 1.00 97.81 68 PRO A CA 1
ATOM 509 C C . PRO A 1 68 ? -1.385 -5.457 -10.427 1.00 97.81 68 PRO A C 1
ATOM 511 O O . PRO A 1 68 ? -1.673 -6.426 -9.728 1.00 97.81 68 PRO A O 1
ATOM 514 N N . MET A 1 69 ? -1.078 -4.271 -9.890 1.00 98.44 69 MET A N 1
ATOM 515 C CA . MET A 1 69 ? -1.046 -4.055 -8.437 1.00 98.44 69 MET A CA 1
ATOM 516 C C . MET A 1 69 ? -2.447 -4.103 -7.824 1.00 98.44 69 MET A C 1
ATOM 518 O O . MET A 1 69 ? -2.649 -4.797 -6.831 1.00 98.44 69 MET A O 1
ATOM 522 N N . SER A 1 70 ? -3.437 -3.456 -8.445 1.00 98.56 70 SER A N 1
ATOM 523 C CA . SER A 1 70 ? -4.827 -3.507 -7.985 1.00 98.56 70 SER A CA 1
ATOM 524 C C . SER A 1 70 ? -5.363 -4.937 -7.954 1.00 98.56 70 SER A C 1
ATOM 526 O O . SER A 1 70 ? -5.976 -5.330 -6.966 1.00 98.56 70 SER A O 1
ATOM 528 N N . ILE A 1 71 ? -5.091 -5.746 -8.985 1.00 98.50 71 ILE A N 1
ATOM 529 C CA . ILE A 1 71 ? -5.499 -7.160 -9.003 1.00 98.50 71 ILE A CA 1
ATOM 530 C C . ILE A 1 71 ? -4.854 -7.934 -7.846 1.00 98.50 71 ILE A C 1
ATOM 532 O O . ILE A 1 71 ? -5.537 -8.711 -7.181 1.00 98.50 71 ILE A O 1
ATOM 536 N N . ARG A 1 72 ? -3.559 -7.725 -7.573 1.00 98.56 72 ARG A N 1
ATOM 537 C CA . ARG A 1 72 ? -2.873 -8.404 -6.461 1.00 98.56 72 ARG A CA 1
ATOM 538 C C . ARG A 1 72 ? -3.440 -8.008 -5.102 1.00 98.56 72 ARG A C 1
ATOM 540 O O . ARG A 1 72 ? -3.717 -8.892 -4.299 1.00 98.56 72 ARG A O 1
ATOM 547 N N . ALA A 1 73 ? -3.686 -6.720 -4.870 1.00 98.75 73 ALA A N 1
ATOM 548 C CA . ALA A 1 73 ? -4.315 -6.249 -3.639 1.00 98.75 73 ALA A CA 1
ATOM 549 C C . ALA A 1 73 ? -5.713 -6.842 -3.431 1.00 98.75 73 ALA A C 1
ATOM 551 O O . ALA A 1 73 ? -6.011 -7.332 -2.343 1.00 98.75 73 ALA A O 1
ATOM 552 N N . LEU A 1 74 ? -6.541 -6.870 -4.480 1.00 98.69 74 LEU A N 1
ATOM 553 C CA . LEU A 1 74 ? -7.870 -7.482 -4.424 1.00 98.69 74 LEU A CA 1
ATOM 554 C C . LEU A 1 74 ? -7.790 -8.986 -4.128 1.00 98.69 74 LEU A C 1
ATOM 556 O O . LEU A 1 74 ? -8.536 -9.483 -3.288 1.00 98.69 74 LEU A O 1
ATOM 560 N N . ASN A 1 75 ? -6.857 -9.706 -4.760 1.00 98.62 75 ASN A N 1
ATOM 561 C CA . ASN A 1 75 ? -6.623 -11.127 -4.481 1.00 98.62 75 ASN A CA 1
ATOM 562 C C . ASN A 1 75 ? -6.132 -11.372 -3.045 1.00 98.62 75 ASN A C 1
ATOM 564 O O . ASN A 1 75 ? -6.455 -12.403 -2.461 1.00 98.62 75 ASN A O 1
ATOM 568 N N . ALA A 1 76 ? -5.392 -10.423 -2.464 1.00 98.44 76 ALA A N 1
ATOM 569 C CA . ALA A 1 76 ? -4.982 -10.432 -1.060 1.00 98.44 76 ALA A CA 1
ATOM 570 C C . ALA A 1 76 ? -6.102 -9.987 -0.092 1.00 98.44 76 ALA A C 1
ATOM 572 O O . ALA A 1 76 ? -5.865 -9.856 1.109 1.00 98.44 76 ALA A O 1
ATOM 573 N N . GLY A 1 77 ? -7.318 -9.743 -0.596 1.00 98.44 77 GLY A N 1
ATOM 574 C CA . GLY A 1 77 ? -8.477 -9.351 0.205 1.00 98.44 77 GLY A CA 1
ATOM 575 C C . GLY A 1 77 ? -8.472 -7.890 0.655 1.00 98.44 77 GLY A C 1
ATOM 576 O O . GLY A 1 77 ? -9.211 -7.546 1.572 1.00 98.44 77 GLY A O 1
ATOM 577 N N . LYS A 1 78 ? -7.649 -7.031 0.042 1.00 98.69 78 LYS A N 1
ATOM 578 C CA . LYS A 1 78 ? -7.553 -5.605 0.384 1.00 98.69 78 LYS A CA 1
ATOM 579 C C . LYS A 1 78 ? -8.536 -4.784 -0.442 1.00 98.69 78 LYS A C 1
ATOM 581 O O . LYS A 1 78 ? -8.717 -5.032 -1.636 1.00 98.69 78 LYS A O 1
ATOM 586 N N . HIS A 1 79 ? -9.126 -3.754 0.157 1.00 98.62 79 HIS A N 1
ATOM 587 C CA . HIS A 1 79 ? -9.857 -2.742 -0.607 1.00 98.62 79 HIS A CA 1
ATOM 588 C C . HIS A 1 79 ? -8.885 -1.894 -1.435 1.00 98.62 79 HIS A C 1
ATOM 590 O O . HIS A 1 79 ? -7.766 -1.627 -1.003 1.00 98.62 79 HIS A O 1
ATOM 596 N N . VAL A 1 80 ? -9.297 -1.461 -2.629 1.00 98.50 80 VAL A N 1
ATOM 597 C CA . VAL A 1 80 ? -8.411 -0.746 -3.558 1.00 98.50 80 VAL A CA 1
ATOM 598 C C . VAL A 1 80 ? -9.032 0.564 -4.013 1.00 98.50 80 VAL A C 1
ATOM 600 O O . VAL A 1 80 ? -10.115 0.577 -4.596 1.00 98.50 80 VAL A O 1
ATOM 603 N N . LEU A 1 81 ? -8.288 1.651 -3.820 1.00 97.75 81 LEU A N 1
ATOM 604 C CA . LEU A 1 81 ? -8.434 2.889 -4.574 1.00 97.75 81 LEU A CA 1
ATOM 605 C C . LEU A 1 81 ? -7.279 2.953 -5.574 1.00 97.75 81 LEU A C 1
ATOM 607 O O . LEU A 1 81 ? -6.116 2.889 -5.186 1.00 97.75 81 LEU A O 1
ATOM 611 N N . CYS A 1 82 ? -7.589 3.054 -6.860 1.00 97.06 82 CYS A N 1
ATOM 612 C CA . CYS A 1 82 ? -6.588 3.207 -7.910 1.00 97.06 82 CYS A CA 1
ATOM 613 C C . CYS A 1 82 ? -6.592 4.654 -8.393 1.00 97.06 82 CYS A C 1
ATOM 615 O O . CYS A 1 82 ? -7.655 5.169 -8.743 1.00 97.06 82 CYS A O 1
ATOM 617 N N . GLU A 1 83 ? -5.426 5.296 -8.409 1.00 95.50 83 GLU A N 1
ATOM 618 C CA . GLU A 1 83 ? -5.280 6.606 -9.039 1.00 95.50 83 GLU A CA 1
ATOM 619 C C . GLU A 1 83 ? -5.427 6.521 -10.562 1.00 95.50 83 GLU A C 1
ATOM 621 O O . GLU A 1 83 ? -5.370 5.434 -11.154 1.00 95.50 83 GLU A O 1
ATOM 626 N N . LYS A 1 84 ? -5.684 7.680 -11.173 1.00 88.31 84 LYS A N 1
ATOM 627 C CA . LYS A 1 84 ? -5.911 7.798 -12.617 1.00 88.31 84 LYS A CA 1
ATOM 628 C C . LYS A 1 84 ? -4.626 7.918 -13.428 1.00 88.31 84 LYS A C 1
ATOM 630 O O . LYS A 1 84 ? -3.657 8.524 -12.918 1.00 88.31 84 LYS A O 1
#

pLDDT: mean 96.2, std 3.64, range [79.38, 98.75]

Mean predicted aligned error: 2.27 Å

Secondary structure (DSSP, 8-state):
-IIIIIHHHHHH-SS----EEE-S-HHHHHHHHHHH--SEEES-HHHHHT-TT--EEEE-S-HHHHHHHHHHHHHTT-EEEE--